Protein AF-A0AAP9GF81-F1 (afdb_monomer_lite)

Structure (mmCIF, N/CA/C/O backbone):
data_AF-A0AAP9GF81-F1
#
_entry.id   AF-A0AAP9GF81-F1
#
loop_
_atom_site.group_PDB
_atom_site.id
_atom_site.type_symbol
_atom_site.label_atom_id
_atom_site.label_alt_id
_atom_site.label_comp_id
_atom_site.label_asym_id
_atom_site.label_entity_id
_atom_site.label_seq_id
_atom_site.pdbx_PDB_ins_code
_atom_site.Cartn_x
_atom_site.Cartn_y
_atom_site.Cartn_z
_atom_site.occupancy
_atom_site.B_iso_or_equiv
_atom_site.auth_seq_id
_atom_site.auth_comp_id
_atom_site.auth_asym_id
_atom_site.auth_atom_id
_atom_site.pdbx_PDB_model_num
ATOM 1 N N . MET A 1 1 ? 23.566 -27.888 -56.491 1.00 47.72 1 MET A N 1
ATOM 2 C CA . MET A 1 1 ? 22.897 -26.807 -55.730 1.00 47.72 1 MET A CA 1
ATOM 3 C C . MET A 1 1 ? 23.910 -25.688 -55.516 1.00 47.72 1 MET A C 1
ATOM 5 O O . MET A 1 1 ? 24.972 -25.963 -54.976 1.00 47.72 1 MET A O 1
ATOM 9 N N . LYS A 1 2 ? 23.662 -24.470 -56.020 1.00 53.84 2 LYS A N 1
ATOM 10 C CA . LYS A 1 2 ? 24.523 -23.305 -55.741 1.00 53.84 2 LYS A CA 1
ATOM 11 C C . LYS A 1 2 ? 24.169 -22.786 -54.347 1.00 53.84 2 LYS A C 1
ATOM 13 O O . LYS A 1 2 ? 23.148 -22.123 -54.197 1.00 53.84 2 LYS A O 1
ATOM 18 N N . ASN A 1 3 ? 25.005 -23.078 -53.356 1.00 62.38 3 ASN A N 1
ATOM 19 C CA . ASN A 1 3 ? 24.950 -22.383 -52.075 1.00 62.38 3 ASN A CA 1
ATOM 20 C C . ASN A 1 3 ? 25.428 -20.946 -52.312 1.00 62.38 3 ASN A C 1
ATOM 22 O O . ASN A 1 3 ? 26.622 -20.704 -52.481 1.00 62.38 3 ASN A O 1
ATOM 26 N N . LYS A 1 4 ? 24.489 -19.996 -52.393 1.00 70.12 4 LYS A N 1
ATOM 27 C CA . LYS A 1 4 ? 24.806 -18.572 -52.262 1.00 70.12 4 LYS A CA 1
ATOM 28 C C . LYS A 1 4 ? 25.179 -18.348 -50.796 1.00 70.12 4 LYS A C 1
ATOM 30 O O . LYS A 1 4 ? 24.298 -18.278 -49.947 1.00 70.12 4 LYS A O 1
ATOM 35 N N . GLY A 1 5 ? 26.475 -18.352 -50.499 1.00 70.81 5 GLY A N 1
ATOM 36 C CA . GLY A 1 5 ? 26.969 -17.936 -49.189 1.00 70.81 5 GLY A CA 1
ATOM 37 C C . GLY A 1 5 ? 26.675 -16.452 -48.969 1.00 70.81 5 GLY A C 1
ATOM 38 O O . GLY A 1 5 ? 26.758 -15.670 -49.916 1.00 70.81 5 GLY A O 1
ATOM 39 N N . PHE A 1 6 ? 26.321 -16.091 -47.735 1.00 77.81 6 PHE A N 1
ATOM 40 C CA . PHE A 1 6 ? 26.215 -14.697 -47.301 1.00 77.81 6 PHE A CA 1
ATOM 41 C C . PHE A 1 6 ? 27.558 -13.984 -47.488 1.00 77.81 6 PHE A C 1
ATOM 43 O O . PHE A 1 6 ? 28.619 -14.564 -47.238 1.00 77.81 6 PHE A O 1
ATOM 50 N N . THR A 1 7 ? 27.523 -12.727 -47.923 1.00 88.94 7 THR A N 1
ATOM 51 C CA . THR A 1 7 ? 28.734 -11.911 -48.046 1.00 88.94 7 THR A CA 1
ATOM 52 C C . THR A 1 7 ? 29.124 -11.315 -46.693 1.00 88.94 7 THR A C 1
ATOM 54 O O . THR A 1 7 ? 28.274 -11.007 -45.857 1.00 88.94 7 THR A O 1
ATOM 57 N N . LEU A 1 8 ? 30.427 -11.105 -46.469 1.00 88.75 8 LEU A N 1
ATOM 58 C CA . LEU A 1 8 ? 30.909 -10.440 -45.250 1.00 88.75 8 LEU A CA 1
ATOM 59 C C . LEU A 1 8 ? 30.315 -9.033 -45.097 1.00 88.75 8 LEU A C 1
ATOM 61 O O . LEU A 1 8 ? 30.006 -8.614 -43.985 1.00 88.75 8 LEU A O 1
ATOM 65 N N . ILE A 1 9 ? 30.111 -8.324 -46.211 1.00 90.94 9 ILE A N 1
ATOM 66 C CA . ILE A 1 9 ? 29.529 -6.982 -46.188 1.00 90.94 9 ILE A CA 1
ATOM 67 C C . ILE A 1 9 ? 28.062 -6.990 -45.750 1.00 90.94 9 ILE A C 1
ATOM 69 O O . ILE A 1 9 ? 27.668 -6.118 -44.984 1.00 90.94 9 ILE A O 1
ATOM 73 N N . GLU A 1 10 ? 27.270 -7.991 -46.147 1.00 90.00 10 GLU A N 1
ATOM 74 C CA . GLU A 1 10 ? 25.887 -8.133 -45.671 1.00 90.00 10 GLU A CA 1
ATOM 75 C C . GLU A 1 10 ? 25.837 -8.335 -44.156 1.00 90.00 10 GLU A C 1
ATOM 77 O O . GLU A 1 10 ? 25.026 -7.702 -43.486 1.00 90.00 10 GLU A O 1
ATOM 82 N N . MET A 1 11 ? 26.744 -9.139 -43.594 1.00 91.00 11 MET A N 1
ATOM 83 C CA . MET A 1 11 ? 26.809 -9.325 -42.142 1.00 91.00 11 MET A CA 1
ATOM 84 C C . MET A 1 11 ? 27.195 -8.021 -41.423 1.00 91.00 11 MET A C 1
ATOM 86 O O . MET A 1 11 ? 26.591 -7.676 -40.408 1.00 91.00 11 MET A O 1
ATOM 90 N N . ILE A 1 12 ? 28.159 -7.267 -41.968 1.00 93.69 12 ILE A N 1
ATOM 91 C CA . ILE A 1 12 ? 28.611 -5.988 -41.396 1.00 93.69 12 ILE A CA 1
ATOM 92 C C . ILE A 1 12 ? 27.491 -4.943 -41.421 1.00 93.69 12 ILE A C 1
ATOM 94 O O . ILE A 1 12 ? 27.255 -4.260 -40.427 1.00 93.69 12 ILE A O 1
ATOM 98 N N . VAL A 1 13 ? 26.769 -4.816 -42.534 1.00 94.50 13 VAL A N 1
ATOM 99 C CA . VAL A 1 13 ? 25.674 -3.842 -42.639 1.00 94.50 13 VAL A CA 1
ATOM 100 C C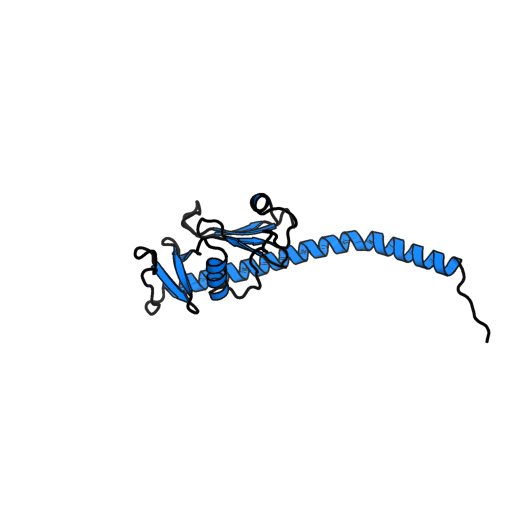 . VAL A 1 13 ? 24.564 -4.161 -41.634 1.00 94.50 13 VAL A C 1
ATOM 102 O O . VAL A 1 13 ? 24.060 -3.249 -40.982 1.00 94.50 13 VAL A O 1
ATOM 105 N N . VAL A 1 14 ? 24.231 -5.441 -41.435 1.00 94.62 14 VAL A N 1
ATOM 106 C CA . VAL A 1 14 ? 23.208 -5.853 -40.460 1.00 94.62 14 VAL A CA 1
ATOM 107 C C . VAL A 1 14 ? 23.603 -5.474 -39.031 1.00 94.62 14 VAL A C 1
ATOM 109 O O . VAL A 1 14 ? 22.796 -4.865 -38.330 1.00 94.62 14 VAL A O 1
ATOM 112 N N . ILE A 1 15 ? 24.834 -5.764 -38.597 1.00 95.00 15 ILE A N 1
ATOM 113 C CA . ILE A 1 15 ? 25.269 -5.411 -37.233 1.00 95.00 15 ILE A CA 1
ATOM 114 C C . ILE A 1 15 ? 25.331 -3.894 -37.018 1.00 95.00 15 ILE A C 1
ATOM 116 O O . ILE A 1 15 ? 24.987 -3.429 -35.934 1.00 95.00 15 ILE A O 1
ATOM 120 N N . VAL A 1 16 ? 25.699 -3.110 -38.040 1.00 95.94 16 VAL A N 1
ATOM 121 C CA . VAL A 1 16 ? 25.710 -1.641 -37.943 1.00 95.94 16 VAL A CA 1
ATOM 122 C C . VAL A 1 16 ? 24.289 -1.099 -37.798 1.00 95.94 16 VAL A C 1
ATOM 124 O O . VAL A 1 16 ? 24.042 -0.271 -36.922 1.00 95.94 16 VAL A O 1
ATOM 127 N N . ILE A 1 17 ? 23.340 -1.588 -38.602 1.00 96.12 17 ILE A N 1
ATOM 128 C CA . ILE A 1 17 ? 21.932 -1.179 -38.499 1.00 96.12 17 ILE A CA 1
ATOM 129 C C . ILE A 1 17 ? 21.369 -1.546 -37.118 1.00 96.12 17 ILE A C 1
ATOM 131 O O . ILE A 1 17 ? 20.761 -0.696 -36.467 1.00 96.12 17 ILE A O 1
ATOM 135 N N . LEU A 1 18 ? 21.614 -2.771 -36.637 1.00 95.44 18 LEU A N 1
ATOM 136 C CA . LEU A 1 18 ? 21.187 -3.196 -35.299 1.00 95.44 18 LEU A CA 1
ATOM 137 C C . LEU A 1 18 ? 21.834 -2.351 -34.192 1.00 95.44 18 LEU A C 1
ATOM 139 O O . LEU A 1 18 ? 21.156 -2.004 -33.228 1.00 95.44 18 LEU A O 1
ATOM 143 N N . GLY A 1 19 ? 23.100 -1.954 -34.349 1.00 95.69 19 GLY A N 1
ATOM 144 C CA . GLY A 1 19 ? 23.790 -1.066 -33.412 1.00 95.69 19 GLY A CA 1
ATOM 145 C C . GLY A 1 19 ? 23.130 0.312 -33.296 1.00 95.69 19 GLY A C 1
ATOM 146 O O . GLY A 1 19 ? 22.875 0.780 -32.187 1.00 95.69 19 GLY A O 1
ATOM 147 N N . VAL A 1 20 ? 22.784 0.946 -34.422 1.00 95.62 20 VAL A N 1
ATOM 148 C CA . VAL A 1 20 ? 22.110 2.262 -34.429 1.00 95.62 20 VAL A CA 1
ATOM 149 C C . VAL A 1 20 ? 20.699 2.173 -33.836 1.00 95.62 20 VAL A C 1
ATOM 151 O O . VAL A 1 20 ? 20.297 3.035 -33.047 1.00 95.62 20 VAL A O 1
ATOM 154 N N . LEU A 1 21 ? 19.948 1.119 -34.172 1.00 95.38 21 LEU A N 1
ATOM 155 C CA . LEU A 1 21 ? 18.617 0.886 -33.605 1.00 95.38 21 LEU A CA 1
ATOM 156 C C . LEU A 1 21 ? 18.676 0.655 -32.089 1.00 95.38 21 LEU A C 1
ATOM 158 O O . LEU A 1 21 ? 17.851 1.202 -31.362 1.00 95.38 21 LEU A O 1
ATOM 162 N N . ALA A 1 22 ? 19.669 -0.088 -31.595 1.00 91.69 22 ALA A N 1
ATOM 163 C CA . ALA A 1 22 ? 19.830 -0.340 -30.166 1.00 91.69 22 ALA A CA 1
ATOM 164 C C . ALA A 1 22 ? 20.111 0.949 -29.374 1.00 91.69 22 ALA A C 1
ATOM 166 O O . ALA A 1 22 ? 19.454 1.203 -28.365 1.00 91.69 22 ALA A O 1
ATOM 167 N N . VAL A 1 23 ? 21.031 1.798 -29.853 1.00 94.12 23 VAL A N 1
ATOM 168 C CA . VAL A 1 23 ? 21.406 3.053 -29.170 1.00 94.12 23 VAL A CA 1
ATOM 169 C C . VAL A 1 23 ? 20.243 4.046 -29.111 1.00 94.12 23 VAL A C 1
ATOM 171 O O . VAL A 1 23 ? 20.077 4.745 -28.116 1.00 94.12 23 VAL A O 1
ATOM 174 N N . THR A 1 24 ? 19.411 4.100 -30.152 1.00 91.94 24 THR A N 1
ATOM 175 C CA . THR A 1 24 ? 18.253 5.010 -30.193 1.00 91.94 24 THR A CA 1
ATOM 176 C C . THR A 1 24 ? 17.045 4.483 -29.415 1.00 91.94 24 THR A C 1
ATOM 178 O O . THR A 1 24 ? 16.291 5.275 -28.850 1.00 91.94 24 THR A O 1
ATOM 181 N N . ALA A 1 25 ? 16.855 3.162 -29.342 1.00 89.56 25 ALA A N 1
ATOM 182 C CA . ALA A 1 25 ? 15.744 2.548 -28.617 1.00 89.56 25 ALA A CA 1
ATOM 183 C C . ALA A 1 25 ? 15.974 2.460 -27.098 1.00 89.56 25 ALA A C 1
ATOM 185 O O . ALA A 1 25 ? 15.010 2.580 -26.339 1.00 89.56 25 ALA A O 1
ATOM 186 N N . ALA A 1 26 ? 17.220 2.277 -26.644 1.00 86.88 26 ALA A N 1
ATOM 187 C CA . ALA A 1 26 ? 17.521 2.023 -25.233 1.00 86.88 26 ALA A CA 1
ATOM 188 C C . ALA A 1 26 ? 17.036 3.133 -24.270 1.00 86.88 26 ALA A C 1
ATOM 190 O O . ALA A 1 26 ? 16.314 2.796 -23.330 1.00 86.88 26 ALA A O 1
ATOM 191 N N . PRO A 1 27 ? 17.297 4.440 -24.503 1.00 84.75 27 PRO A N 1
ATOM 192 C CA . PRO A 1 27 ? 16.831 5.494 -23.594 1.00 84.75 27 PRO A CA 1
ATOM 193 C C . PRO A 1 27 ? 15.302 5.572 -23.506 1.00 84.75 27 PRO A C 1
ATOM 195 O O . PRO A 1 27 ? 14.737 5.771 -22.434 1.00 84.75 27 PRO A O 1
ATOM 198 N N . LYS A 1 28 ? 14.615 5.360 -24.637 1.00 84.69 28 LYS A N 1
ATOM 199 C CA . LYS A 1 28 ? 13.149 5.365 -24.695 1.00 84.69 28 LYS A CA 1
ATOM 200 C C . LYS A 1 28 ? 12.553 4.193 -23.918 1.00 84.69 28 LYS A C 1
ATOM 202 O O . LYS A 1 28 ? 11.541 4.360 -23.246 1.00 84.69 28 LYS A O 1
ATOM 207 N N . PHE A 1 29 ? 13.169 3.017 -24.011 1.00 85.94 29 PHE A N 1
ATOM 208 C CA . PHE A 1 29 ? 12.716 1.837 -23.282 1.00 85.94 29 PHE A CA 1
ATOM 209 C C . PHE A 1 29 ? 12.859 2.007 -21.763 1.00 85.94 29 PHE A C 1
ATOM 211 O O . PHE A 1 29 ? 11.958 1.608 -21.034 1.00 85.94 29 PHE A O 1
ATOM 218 N N . MET A 1 30 ? 13.931 2.656 -21.291 1.00 83.56 30 MET A N 1
ATOM 219 C CA . MET A 1 30 ? 14.116 2.959 -19.864 1.00 83.56 30 MET A CA 1
ATOM 220 C C . MET A 1 30 ? 13.039 3.912 -19.326 1.00 83.56 30 MET A C 1
ATOM 222 O O . MET A 1 30 ? 12.448 3.625 -18.289 1.00 83.56 30 MET A O 1
ATOM 226 N N . GLY A 1 31 ? 12.721 4.990 -20.054 1.00 86.44 31 GLY A N 1
ATOM 227 C CA . GLY A 1 31 ? 11.651 5.917 -19.655 1.00 86.44 31 GLY A CA 1
ATOM 228 C C . GLY A 1 31 ? 10.281 5.238 -19.547 1.00 86.44 31 GLY A C 1
ATOM 229 O O . GLY A 1 31 ? 9.578 5.421 -18.562 1.00 86.44 31 GLY A O 1
ATOM 230 N N . LEU A 1 32 ? 9.946 4.355 -20.498 1.00 89.31 32 LEU A N 1
ATOM 231 C CA . LEU A 1 32 ? 8.688 3.597 -20.466 1.00 89.31 32 LEU A CA 1
ATOM 232 C C . LEU A 1 32 ? 8.560 2.682 -19.238 1.00 89.31 32 LEU A C 1
ATOM 234 O O . LEU A 1 32 ? 7.446 2.448 -18.776 1.00 89.31 32 LEU A O 1
ATOM 238 N N . GLN A 1 33 ? 9.668 2.142 -18.720 1.00 88.62 33 GLN A N 1
ATOM 239 C CA . GLN A 1 33 ? 9.635 1.324 -17.505 1.00 88.62 33 GLN A CA 1
ATOM 240 C C . GLN A 1 33 ? 9.339 2.164 -16.259 1.00 88.62 33 GLN A C 1
ATOM 242 O O . GLN A 1 33 ? 8.505 1.747 -15.456 1.00 88.62 33 GLN A O 1
ATOM 247 N N . SER A 1 34 ? 9.981 3.329 -16.116 1.00 90.94 34 SER A N 1
ATOM 248 C CA . SER A 1 34 ? 9.709 4.268 -15.015 1.00 90.94 34 SER A CA 1
ATOM 249 C C . SER A 1 34 ? 8.253 4.748 -15.063 1.00 90.94 34 SER A C 1
ATOM 251 O O . SER A 1 34 ? 7.511 4.561 -14.097 1.00 90.94 34 SER A O 1
ATOM 253 N N . ASP A 1 35 ? 7.775 5.193 -16.230 1.00 93.00 35 ASP A N 1
ATOM 254 C CA . ASP A 1 35 ? 6.381 5.617 -16.420 1.00 93.00 35 ASP A CA 1
ATOM 255 C C . ASP A 1 35 ? 5.380 4.499 -16.070 1.00 93.00 35 ASP A C 1
ATOM 257 O O . ASP A 1 35 ? 4.354 4.744 -15.432 1.00 93.00 35 ASP A O 1
ATOM 261 N N . ALA A 1 36 ? 5.675 3.249 -16.447 1.00 93.25 36 ALA A N 1
ATOM 262 C CA . ALA A 1 36 ? 4.829 2.101 -16.124 1.00 93.25 36 ALA A CA 1
ATOM 263 C C . ALA A 1 36 ? 4.788 1.800 -14.616 1.00 93.25 36 ALA A C 1
ATOM 265 O O . ALA A 1 36 ? 3.726 1.453 -14.085 1.00 93.25 36 ALA A O 1
ATOM 266 N N . ARG A 1 37 ? 5.917 1.947 -13.910 1.00 93.00 37 ARG A N 1
ATOM 267 C CA . ARG A 1 37 ? 5.979 1.813 -12.444 1.00 93.00 37 ARG A CA 1
ATOM 268 C C . ARG A 1 37 ? 5.152 2.900 -11.771 1.00 93.00 37 ARG A C 1
ATOM 270 O O . ARG A 1 37 ? 4.290 2.580 -10.954 1.00 93.00 37 ARG A O 1
ATOM 277 N N . ILE A 1 38 ? 5.335 4.156 -12.178 1.00 95.50 38 ILE A N 1
ATOM 278 C CA . ILE A 1 38 ? 4.576 5.299 -11.658 1.00 95.50 38 ILE A CA 1
ATOM 279 C C . ILE A 1 38 ? 3.074 5.098 -11.885 1.00 95.50 38 ILE A C 1
ATOM 281 O O . ILE A 1 38 ? 2.289 5.254 -10.952 1.00 95.50 38 ILE A O 1
ATOM 285 N N . ALA A 1 39 ? 2.661 4.685 -13.086 1.00 96.50 39 ALA A N 1
ATOM 286 C CA . ALA A 1 39 ? 1.257 4.414 -13.392 1.00 96.50 39 ALA A CA 1
ATOM 287 C C . ALA A 1 39 ? 0.673 3.293 -12.513 1.00 96.50 39 ALA A C 1
ATOM 289 O O . ALA A 1 39 ? -0.463 3.394 -12.047 1.00 96.50 39 ALA A O 1
ATOM 290 N N . THR A 1 40 ? 1.459 2.248 -12.239 1.00 96.06 40 THR A N 1
ATOM 291 C CA . THR A 1 40 ? 1.059 1.148 -11.348 1.00 96.06 40 THR A CA 1
ATOM 292 C C . THR A 1 40 ? 0.873 1.637 -9.910 1.00 96.06 40 THR A C 1
ATOM 294 O O . THR A 1 40 ? -0.133 1.311 -9.276 1.00 96.06 40 THR A O 1
ATOM 297 N N . LEU A 1 41 ? 1.789 2.469 -9.404 1.00 96.94 41 LEU A N 1
ATOM 298 C CA . LEU A 1 41 ? 1.675 3.071 -8.074 1.00 96.94 41 LEU A CA 1
ATOM 299 C C . LEU A 1 41 ? 0.481 4.035 -7.984 1.00 96.94 41 LEU A C 1
ATOM 301 O O . LEU A 1 41 ? -0.266 3.998 -7.012 1.00 96.94 41 LEU A O 1
ATOM 305 N N . GLN A 1 42 ? 0.229 4.849 -9.009 1.00 97.75 42 GLN A N 1
ATOM 306 C CA . GLN A 1 42 ? -0.942 5.734 -9.053 1.00 97.75 42 GLN A CA 1
ATOM 307 C C . GLN A 1 42 ? -2.259 4.950 -9.028 1.00 97.75 42 GLN A C 1
ATOM 309 O O . GLN A 1 42 ? -3.162 5.287 -8.261 1.00 97.75 42 GLN A O 1
ATOM 314 N N . ALA A 1 43 ? -2.362 3.883 -9.825 1.00 97.50 43 ALA A N 1
ATOM 315 C CA . ALA A 1 43 ? -3.534 3.011 -9.831 1.00 97.50 43 ALA A CA 1
ATOM 316 C C . ALA A 1 43 ? -3.735 2.329 -8.468 1.00 97.50 43 ALA A C 1
ATOM 318 O O . ALA A 1 43 ? -4.851 2.290 -7.947 1.00 97.50 43 ALA A O 1
ATOM 319 N N . THR A 1 44 ? -2.643 1.856 -7.865 1.00 98.06 44 THR A N 1
ATOM 320 C CA . THR A 1 44 ? -2.646 1.231 -6.537 1.00 98.06 44 TH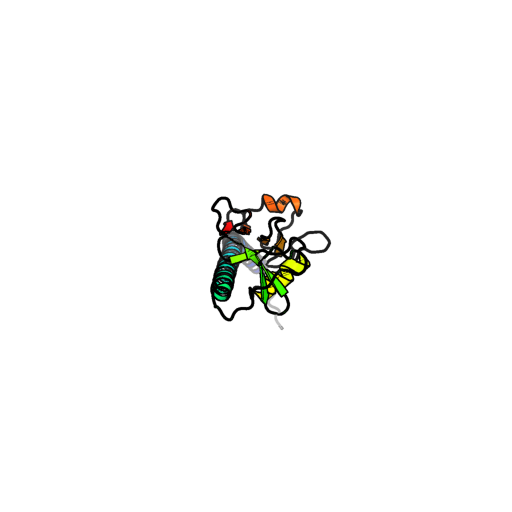R A CA 1
ATOM 321 C C . THR A 1 44 ? -3.097 2.214 -5.462 1.00 98.06 44 THR A C 1
ATOM 323 O O . THR A 1 44 ? -3.995 1.900 -4.684 1.00 98.06 44 THR A O 1
ATOM 326 N N . LYS A 1 45 ? -2.556 3.436 -5.459 1.00 98.12 45 LYS A N 1
ATOM 327 C CA . LYS A 1 45 ? -2.978 4.502 -4.548 1.00 98.12 45 LYS A CA 1
ATOM 328 C C . LYS A 1 45 ? -4.476 4.786 -4.674 1.00 98.12 45 LYS A C 1
ATOM 330 O O . LYS A 1 45 ? -5.161 4.849 -3.659 1.00 98.12 45 LYS A O 1
ATOM 335 N N . GLY A 1 46 ? -4.997 4.904 -5.896 1.00 98.12 46 GLY A N 1
ATOM 336 C CA . GLY A 1 46 ? -6.429 5.127 -6.115 1.00 98.12 46 GLY A CA 1
ATOM 337 C C . GLY A 1 46 ? -7.300 3.991 -5.564 1.00 98.12 46 GLY A C 1
ATOM 338 O O . GLY A 1 46 ? -8.337 4.248 -4.950 1.00 98.12 46 GLY A O 1
ATOM 339 N N . ALA A 1 47 ? -6.864 2.736 -5.721 1.00 98.25 47 ALA A N 1
ATOM 340 C CA . ALA A 1 47 ? -7.552 1.579 -5.148 1.00 98.25 47 ALA A CA 1
ATOM 341 C C . ALA A 1 47 ? -7.559 1.612 -3.610 1.00 98.25 47 ALA A C 1
ATOM 343 O O . ALA A 1 47 ? -8.590 1.332 -2.995 1.00 98.25 47 ALA A O 1
ATOM 344 N N . ILE A 1 48 ? -6.439 2.000 -2.996 1.00 98.44 48 ILE A N 1
ATOM 345 C CA . ILE A 1 48 ? -6.299 2.157 -1.542 1.00 98.44 48 ILE A CA 1
ATOM 346 C C . ILE A 1 48 ? -7.241 3.245 -1.027 1.00 98.44 48 ILE A C 1
ATOM 348 O O . ILE A 1 48 ? -8.075 2.976 -0.164 1.00 98.44 48 ILE A O 1
ATOM 352 N N . GLU A 1 49 ? -7.164 4.452 -1.593 1.00 98.12 49 GLU A N 1
ATOM 353 C CA . GLU A 1 49 ? -7.983 5.591 -1.168 1.00 98.12 49 GLU A CA 1
ATOM 354 C C . GLU A 1 49 ? -9.480 5.285 -1.293 1.00 98.12 49 GLU A C 1
ATOM 356 O O . GLU A 1 49 ? -10.244 5.549 -0.363 1.00 98.12 49 GLU A O 1
ATOM 361 N N . SER A 1 50 ? -9.895 4.657 -2.399 1.00 98.31 50 SER A N 1
ATOM 362 C CA . SER A 1 50 ? -11.282 4.229 -2.602 1.00 98.31 50 SER A CA 1
ATOM 363 C C . SER A 1 50 ? -11.727 3.206 -1.556 1.00 98.31 50 SER A C 1
ATOM 365 O O . SER A 1 50 ? -12.809 3.332 -0.983 1.00 98.31 50 SER A O 1
ATOM 367 N N . SER A 1 51 ? -10.906 2.189 -1.293 1.00 98.31 51 SER A N 1
ATOM 368 C CA . SER A 1 51 ? -11.243 1.119 -0.348 1.00 98.31 51 SER A CA 1
ATOM 369 C C . SER A 1 51 ? -11.326 1.641 1.086 1.00 98.31 51 SER A C 1
ATOM 371 O O . SER A 1 51 ? -12.218 1.254 1.840 1.00 98.31 51 SER A O 1
ATOM 373 N N . PHE A 1 52 ? -10.446 2.568 1.467 1.00 98.31 52 PHE A N 1
ATOM 374 C CA . PHE A 1 52 ? -10.430 3.141 2.814 1.00 98.31 52 PHE A CA 1
ATOM 375 C C . PHE A 1 52 ? -11.563 4.144 3.025 1.00 98.31 52 PHE A C 1
ATOM 377 O O . PHE A 1 52 ? -12.182 4.144 4.089 1.00 98.31 52 PHE A O 1
ATOM 384 N N . ALA A 1 53 ? -11.920 4.916 1.996 1.00 98.12 53 ALA A N 1
ATOM 385 C CA . ALA A 1 53 ? -13.129 5.733 2.018 1.00 98.12 53 ALA A CA 1
ATOM 386 C C . ALA A 1 53 ? -14.389 4.863 2.180 1.00 98.12 53 ALA A C 1
ATOM 388 O O . ALA A 1 53 ? -15.264 5.187 2.981 1.00 98.12 53 ALA A O 1
ATOM 389 N N . MET A 1 54 ? -14.470 3.723 1.482 1.00 97.75 54 MET A N 1
ATOM 390 C CA . MET A 1 54 ? -15.570 2.763 1.649 1.00 97.75 54 MET A CA 1
ATOM 391 C C . MET A 1 54 ? -15.590 2.127 3.043 1.00 97.75 54 MET A C 1
ATOM 393 O O . MET A 1 54 ? -16.666 1.951 3.612 1.00 97.75 54 MET A O 1
ATOM 397 N N . PHE A 1 55 ? -14.426 1.800 3.607 1.00 97.88 55 PHE A N 1
ATOM 398 C CA . PHE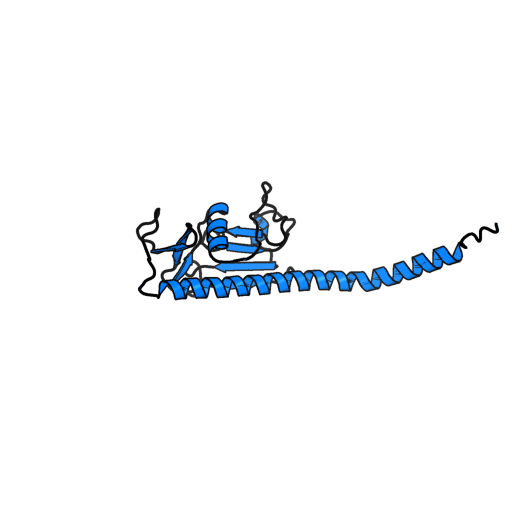 A 1 55 ? -14.303 1.290 4.972 1.00 97.88 55 PHE A CA 1
ATOM 399 C C . PHE A 1 55 ? -14.824 2.297 6.004 1.00 97.88 55 PHE A C 1
ATOM 401 O O . PHE A 1 55 ? -15.664 1.950 6.839 1.00 97.88 55 PHE A O 1
ATOM 408 N N . SER A 1 56 ? -14.379 3.553 5.902 1.00 98.00 56 SER A N 1
ATOM 409 C CA . SER A 1 56 ? -14.833 4.643 6.766 1.00 98.00 56 SER A CA 1
ATOM 410 C C . SER A 1 56 ? -16.342 4.858 6.624 1.00 98.00 56 SER A C 1
ATOM 412 O O . SER A 1 56 ? -17.065 4.783 7.617 1.00 98.00 56 SER A O 1
ATOM 414 N N . ALA A 1 57 ? -16.856 4.961 5.395 1.00 97.69 57 ALA A N 1
ATOM 415 C CA . ALA A 1 57 ? -18.289 5.102 5.142 1.00 97.69 57 ALA A CA 1
ATOM 416 C C . ALA A 1 57 ? -19.105 3.929 5.711 1.00 97.69 57 ALA A C 1
ATOM 418 O O . ALA A 1 57 ? -20.160 4.133 6.308 1.00 97.69 57 ALA A O 1
ATOM 419 N N . LYS A 1 58 ? -18.607 2.691 5.586 1.00 96.94 58 LYS A N 1
ATOM 420 C CA . LYS A 1 58 ? -19.253 1.505 6.162 1.00 96.94 58 LYS A CA 1
ATOM 421 C C . LYS A 1 58 ? -19.354 1.604 7.682 1.00 96.94 58 LYS A C 1
ATOM 423 O O . LYS A 1 58 ? -20.357 1.167 8.238 1.00 96.94 58 LYS A O 1
ATOM 428 N N . SER A 1 59 ? -18.366 2.192 8.352 1.00 96.94 59 SER A N 1
ATOM 429 C CA . SER A 1 59 ? -18.363 2.352 9.811 1.00 96.94 59 SER A CA 1
ATOM 430 C C . SER A 1 59 ? -19.443 3.304 10.334 1.00 96.94 59 SER A C 1
ATOM 432 O O . SER A 1 59 ? -19.864 3.198 11.482 1.00 96.94 59 SER A O 1
ATOM 434 N N . GLU A 1 60 ? -19.924 4.216 9.493 1.00 95.81 60 GLU A N 1
ATOM 435 C CA . GLU A 1 60 ? -20.952 5.190 9.867 1.00 95.81 60 GLU A CA 1
ATOM 436 C C . GLU A 1 60 ? -22.372 4.637 9.701 1.00 95.81 60 GLU A C 1
ATOM 438 O O . GLU A 1 60 ? -23.340 5.224 10.187 1.00 95.81 60 GLU A O 1
ATOM 443 N N . ILE A 1 61 ? -22.516 3.485 9.040 1.00 96.44 61 ILE A N 1
ATOM 444 C CA . ILE A 1 61 ? -23.807 2.826 8.861 1.00 96.44 61 ILE A CA 1
ATOM 445 C C . ILE A 1 61 ? -24.247 2.227 10.210 1.00 96.44 61 ILE A C 1
ATOM 447 O O . ILE A 1 61 ? -23.531 1.390 10.758 1.00 96.44 61 ILE A O 1
ATOM 451 N N . PRO A 1 62 ? -25.451 2.550 10.728 1.00 94.31 62 PRO A N 1
ATOM 452 C CA . PRO A 1 62 ? -25.906 2.077 12.042 1.00 94.31 62 PRO A CA 1
ATOM 453 C C . PRO A 1 62 ? -25.980 0.553 12.211 1.00 94.31 62 PRO A C 1
ATOM 455 O O . PRO A 1 62 ? -25.951 0.060 13.333 1.00 94.31 62 PRO A O 1
ATOM 458 N N . SER A 1 63 ? -26.120 -0.197 11.114 1.00 93.62 63 SER A N 1
ATOM 459 C CA . SER A 1 63 ? -26.148 -1.665 11.125 1.00 93.62 63 SER A CA 1
ATOM 460 C C . SER A 1 63 ? -24.761 -2.306 11.127 1.00 93.62 63 SER A C 1
ATOM 462 O O . SER A 1 63 ? -24.666 -3.527 11.225 1.00 93.62 63 SER A O 1
ATOM 464 N N . THR A 1 64 ? -23.698 -1.524 10.942 1.00 95.69 64 THR A N 1
ATOM 465 C CA . THR A 1 64 ? -22.334 -2.044 10.972 1.00 95.69 64 THR A CA 1
ATOM 466 C C . THR A 1 64 ? -21.940 -2.341 12.407 1.00 95.69 64 THR A C 1
ATOM 468 O O . THR A 1 64 ? -21.976 -1.475 13.278 1.00 95.69 64 THR A O 1
ATOM 471 N N . GLU A 1 65 ? -21.533 -3.582 12.649 1.00 94.31 65 GLU A N 1
ATOM 472 C CA . GLU A 1 65 ? -21.038 -4.005 13.949 1.00 94.31 65 GLU A CA 1
ATOM 473 C C . GLU A 1 65 ? -19.614 -3.478 14.161 1.00 94.31 65 GLU A C 1
ATOM 475 O O . GLU A 1 65 ? -18.645 -3.969 13.577 1.00 94.31 65 GLU A O 1
ATOM 480 N N . ILE A 1 66 ? -19.503 -2.440 14.990 1.00 95.69 66 ILE A N 1
ATOM 481 C CA . ILE A 1 66 ? -18.231 -1.950 15.516 1.00 95.69 66 ILE A CA 1
ATOM 482 C C . ILE A 1 66 ? -18.093 -2.475 16.936 1.00 95.69 66 ILE A C 1
ATOM 484 O O . ILE A 1 66 ? -18.904 -2.161 17.808 1.00 95.69 66 ILE A O 1
ATOM 488 N N . GLN A 1 67 ? -17.035 -3.240 17.170 1.00 94.44 67 GLN A N 1
ATOM 489 C CA . GLN A 1 67 ? -16.776 -3.895 18.444 1.00 94.44 67 GLN A CA 1
ATOM 490 C C . GLN A 1 67 ? -15.419 -3.484 19.030 1.00 94.44 67 GLN A C 1
ATOM 492 O O . GLN A 1 67 ? -14.545 -3.005 18.304 1.00 94.44 67 GLN A O 1
ATOM 497 N N . PRO A 1 68 ? -15.209 -3.671 20.342 1.00 95.50 68 PRO A N 1
ATOM 498 C CA . PRO A 1 68 ? -13.881 -3.618 20.939 1.00 95.50 68 PRO A CA 1
ATOM 499 C C . PRO A 1 68 ? -12.905 -4.570 20.240 1.00 95.50 68 PRO A C 1
ATOM 501 O O . PRO A 1 68 ? -13.217 -5.749 20.075 1.00 95.50 68 PRO A O 1
ATOM 504 N N . CYS A 1 69 ? -11.712 -4.094 19.886 1.00 93.56 69 CYS A N 1
ATOM 505 C CA . CYS A 1 69 ? -10.658 -4.957 19.344 1.00 93.56 69 CYS A CA 1
ATOM 506 C C . CYS A 1 69 ? -10.250 -6.039 20.361 1.00 93.56 69 CYS A C 1
ATOM 508 O O . CYS A 1 69 ? -10.202 -5.772 21.568 1.00 93.56 69 CYS A O 1
ATOM 510 N N . ASP A 1 70 ? -9.901 -7.245 19.904 1.00 91.38 70 ASP A N 1
ATOM 511 C CA . ASP A 1 70 ? -9.628 -8.379 20.800 1.00 91.38 70 ASP A CA 1
ATOM 512 C C . ASP A 1 70 ? -8.508 -8.127 21.810 1.00 91.38 70 ASP A C 1
ATOM 514 O O . ASP A 1 70 ? -8.699 -8.366 23.004 1.00 91.38 70 ASP A O 1
ATOM 518 N N . TYR A 1 71 ? -7.387 -7.575 21.351 1.00 82.56 71 TYR A N 1
ATOM 519 C CA . TYR A 1 71 ? -6.201 -7.321 22.177 1.00 82.56 71 TYR A CA 1
ATOM 520 C C . TYR A 1 71 ? -6.138 -5.894 22.749 1.00 82.56 71 TYR A C 1
ATOM 522 O O . TYR A 1 71 ? -5.323 -5.605 23.623 1.00 82.56 71 TYR A O 1
ATOM 530 N N . HIS A 1 72 ? -7.046 -5.007 22.329 1.00 81.69 72 HIS A N 1
ATOM 531 C CA . HIS A 1 72 ? -7.122 -3.620 22.788 1.00 81.69 72 HIS A CA 1
ATOM 532 C C . HIS A 1 72 ? -8.580 -3.188 22.955 1.00 81.69 72 HIS A C 1
ATOM 534 O O . HIS A 1 72 ? -9.149 -2.509 22.103 1.00 81.69 72 HIS A O 1
ATOM 540 N N . LYS A 1 73 ? -9.191 -3.569 24.080 1.00 88.25 73 LYS A N 1
ATOM 541 C CA . LYS A 1 73 ? -10.637 -3.408 24.325 1.00 88.25 73 LYS A CA 1
ATOM 542 C C . LYS A 1 73 ? -11.133 -1.954 24.323 1.00 88.25 73 LYS A C 1
ATOM 544 O O . LYS A 1 73 ? -12.326 -1.714 24.191 1.00 88.25 73 LYS A O 1
ATOM 549 N N . GLN A 1 74 ? -10.239 -0.980 24.453 1.00 88.75 74 GLN A N 1
ATOM 550 C CA . GLN A 1 74 ? -10.544 0.447 24.325 1.00 88.75 74 GLN A CA 1
ATOM 551 C C . GLN A 1 74 ? -10.603 0.947 22.871 1.00 88.75 74 GLN A C 1
ATOM 553 O O . GLN A 1 74 ? -11.042 2.068 22.626 1.00 88.75 74 GLN A O 1
ATOM 558 N N . MET A 1 75 ? -10.114 0.163 21.910 1.00 91.56 75 MET A N 1
ATOM 559 C CA . MET A 1 75 ? -10.068 0.523 20.495 1.00 91.56 75 MET A CA 1
ATOM 560 C C . MET A 1 75 ? -11.295 -0.020 19.763 1.00 91.56 75 MET A C 1
ATOM 562 O O . MET A 1 75 ? -11.805 -1.091 20.090 1.00 91.56 75 MET A O 1
ATOM 566 N N . ARG A 1 76 ? -11.750 0.721 18.751 1.00 95.56 76 ARG A N 1
ATOM 567 C CA . ARG A 1 76 ? -12.867 0.332 17.888 1.00 95.56 76 ARG A CA 1
ATOM 568 C C . ARG A 1 76 ? -12.340 -0.482 16.713 1.00 95.56 76 ARG A C 1
ATOM 570 O O .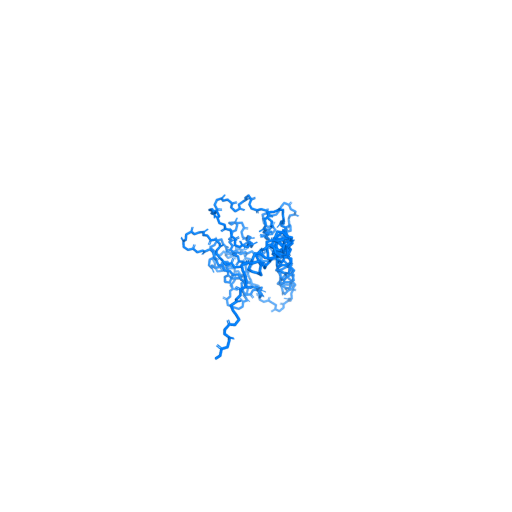 ARG A 1 76 ? -11.421 -0.029 16.034 1.00 95.56 76 ARG A O 1
ATOM 577 N N . CYS A 1 77 ? -12.938 -1.638 16.465 1.00 96.88 77 CYS A N 1
ATOM 578 C CA . CYS A 1 77 ? -12.613 -2.531 15.363 1.00 96.88 77 CYS A CA 1
ATOM 579 C C . CYS A 1 77 ? -13.867 -2.906 14.568 1.00 96.88 77 CYS A C 1
ATOM 581 O O . CYS A 1 77 ? -14.954 -3.057 15.126 1.00 96.88 77 CYS A O 1
ATOM 583 N N . MET A 1 78 ? -13.689 -3.105 13.265 1.00 96.50 78 MET A N 1
ATOM 584 C CA . MET A 1 78 ? -14.667 -3.723 12.373 1.00 96.50 78 MET A CA 1
ATOM 585 C C . MET A 1 78 ? -14.105 -5.053 11.876 1.00 96.50 78 MET A C 1
ATOM 587 O O . MET A 1 78 ? -12.901 -5.162 11.640 1.00 96.50 78 MET A O 1
ATOM 591 N N . VAL A 1 79 ? -14.964 -6.059 11.710 1.00 95.69 79 VAL A N 1
ATOM 592 C CA . VAL A 1 79 ? -14.571 -7.344 11.118 1.00 95.69 79 VAL A CA 1
ATOM 593 C C . VAL A 1 79 ? -14.903 -7.348 9.632 1.00 95.69 79 VAL A C 1
ATOM 595 O O . VAL A 1 79 ? -16.060 -7.166 9.249 1.00 95.69 79 VAL A O 1
ATOM 598 N N . ILE A 1 80 ? -13.895 -7.560 8.791 1.00 95.12 80 ILE A N 1
ATOM 599 C CA . ILE A 1 80 ? -14.040 -7.694 7.337 1.00 95.12 80 ILE A CA 1
ATOM 600 C C . ILE A 1 80 ? -13.247 -8.918 6.903 1.00 95.12 80 ILE A C 1
ATOM 602 O O . ILE A 1 80 ? -12.083 -9.053 7.262 1.00 95.12 80 ILE A O 1
ATOM 606 N N . ASP A 1 81 ? -13.902 -9.841 6.198 1.00 94.81 81 ASP A N 1
ATOM 607 C CA . ASP A 1 81 ? -13.320 -11.106 5.728 1.00 94.81 81 ASP A CA 1
ATOM 608 C C . ASP A 1 81 ? -12.564 -11.888 6.818 1.00 94.81 81 ASP A C 1
ATOM 610 O O . ASP A 1 81 ? -11.506 -12.476 6.606 1.00 94.81 81 ASP A O 1
ATOM 614 N N . GLY A 1 82 ? -13.117 -11.878 8.035 1.00 93.62 82 GLY A N 1
ATOM 615 C CA . GLY A 1 82 ? -12.534 -12.540 9.204 1.00 93.62 82 GLY A CA 1
ATOM 616 C C . GLY A 1 82 ? -11.352 -11.801 9.844 1.00 93.62 82 GLY A C 1
ATOM 617 O O . GLY A 1 82 ? -10.867 -12.245 10.881 1.00 93.62 82 GLY A O 1
ATOM 618 N N . GLN A 1 83 ? -10.916 -10.669 9.287 1.00 95.56 83 GLN A N 1
ATOM 619 C CA . GLN A 1 83 ? -9.875 -9.815 9.856 1.00 95.56 83 GLN A CA 1
ATOM 620 C C . GLN A 1 83 ? -10.492 -8.722 10.729 1.00 95.56 83 GLN A C 1
ATOM 622 O O . GLN A 1 83 ? -11.397 -8.007 10.298 1.00 95.56 83 GLN A O 1
ATOM 627 N N . GLN A 1 84 ? -9.987 -8.564 11.955 1.00 95.44 84 GLN A N 1
ATOM 628 C CA . GLN A 1 84 ? -10.294 -7.388 12.770 1.00 95.44 84 GLN A CA 1
ATOM 629 C C . GLN A 1 84 ? -9.408 -6.233 12.328 1.00 95.44 84 GLN A C 1
ATOM 631 O O . GLN A 1 84 ? -8.184 -6.334 12.392 1.00 95.44 84 GLN A O 1
ATOM 636 N N . ILE A 1 85 ? -10.030 -5.140 11.904 1.00 96.75 85 ILE A N 1
ATOM 637 C CA . ILE A 1 85 ? -9.341 -3.942 11.438 1.00 96.75 85 ILE A CA 1
ATOM 638 C C . ILE A 1 85 ? -9.747 -2.794 12.343 1.00 96.75 85 ILE A C 1
ATOM 640 O O . ILE A 1 85 ? -10.936 -2.498 12.511 1.00 96.75 85 ILE A O 1
ATOM 644 N N . ARG A 1 86 ? -8.750 -2.162 12.958 1.00 96.69 86 ARG A N 1
ATOM 645 C CA . ARG A 1 86 ? -8.967 -1.040 13.863 1.00 96.69 86 ARG A CA 1
ATOM 646 C C . ARG A 1 86 ? -9.366 0.196 13.068 1.00 96.69 86 ARG A C 1
ATOM 648 O O . ARG A 1 86 ? -8.867 0.428 11.974 1.00 96.69 86 ARG A O 1
ATOM 655 N N . LEU A 1 87 ? -10.244 1.003 13.651 1.00 96.62 87 LEU A N 1
ATOM 656 C CA . LEU A 1 87 ? -10.600 2.319 13.143 1.00 96.62 87 LEU A CA 1
ATOM 657 C C . LEU A 1 87 ? -9.821 3.388 13.904 1.00 96.62 87 LEU A C 1
ATOM 659 O O . LEU A 1 87 ? -9.721 3.355 15.138 1.00 96.62 87 LEU A O 1
ATOM 663 N N . THR A 1 88 ? -9.307 4.369 13.180 1.00 96.12 88 THR A N 1
ATOM 664 C CA . THR A 1 88 ? -8.872 5.636 13.764 1.00 96.12 88 THR A CA 1
ATOM 665 C C . THR A 1 88 ? -10.076 6.376 14.359 1.00 96.12 88 THR A C 1
ATOM 667 O O . THR A 1 88 ? -11.209 6.265 13.891 1.00 96.12 88 THR A O 1
ATOM 670 N N . ASN A 1 89 ? -9.843 7.159 15.414 1.00 93.44 89 ASN A N 1
ATOM 671 C CA . ASN A 1 89 ? -10.921 7.919 16.060 1.00 93.44 89 ASN A CA 1
ATOM 672 C C . ASN A 1 89 ? -11.284 9.210 15.312 1.00 93.44 89 ASN A C 1
ATOM 674 O O . ASN A 1 89 ? -12.359 9.752 15.545 1.00 93.44 89 ASN A O 1
ATOM 678 N N . ALA A 1 90 ? -10.375 9.733 14.485 1.00 95.19 90 ALA A N 1
ATOM 679 C CA . ALA A 1 90 ? -10.546 11.035 13.850 1.00 95.19 90 ALA A CA 1
ATOM 680 C C . ALA A 1 90 ? -11.385 10.969 12.566 1.00 95.19 90 ALA A C 1
ATOM 682 O O . ALA A 1 90 ? -12.181 11.866 12.312 1.00 95.19 90 ALA A O 1
ATOM 683 N N . ASP A 1 91 ? -11.204 9.920 11.764 1.00 96.44 91 ASP A N 1
ATOM 684 C CA . ASP A 1 91 ? -11.794 9.799 10.425 1.00 96.44 91 ASP A CA 1
ATOM 685 C C . ASP A 1 91 ? -12.319 8.392 10.100 1.00 96.44 91 ASP A C 1
ATOM 687 O O . ASP A 1 91 ? -12.789 8.152 8.990 1.00 96.44 91 ASP A O 1
ATOM 691 N N . ASN A 1 92 ? -12.284 7.463 11.060 1.00 97.31 92 ASN A N 1
ATOM 692 C CA . ASN A 1 92 ? -12.723 6.074 10.895 1.00 97.31 92 ASN A CA 1
ATOM 693 C C . ASN A 1 92 ? -11.981 5.291 9.797 1.00 97.31 92 ASN A C 1
ATOM 695 O O . ASN A 1 92 ? -12.457 4.248 9.350 1.00 97.31 92 ASN A O 1
ATOM 699 N N . TYR A 1 93 ? -10.820 5.774 9.362 1.00 98.00 93 TYR A N 1
ATOM 700 C CA . TYR A 1 93 ? -9.971 5.064 8.417 1.00 98.00 93 TYR A CA 1
ATOM 701 C C . TYR A 1 93 ? -9.273 3.869 9.092 1.00 98.00 93 TYR A C 1
ATOM 703 O O . TYR A 1 93 ? -9.198 3.802 10.327 1.00 98.00 93 TYR A O 1
ATOM 711 N N . PRO A 1 94 ? -8.777 2.897 8.306 1.00 97.88 94 PRO A N 1
ATOM 712 C CA . PRO A 1 94 ? -8.101 1.724 8.846 1.00 97.88 94 PRO A CA 1
ATOM 713 C C . PRO A 1 94 ? -6.823 2.079 9.608 1.00 97.88 94 PRO A C 1
ATOM 715 O O . PRO A 1 94 ? -6.034 2.921 9.185 1.00 97.88 94 PRO A O 1
ATOM 718 N N . TRP A 1 95 ? -6.582 1.380 10.706 1.00 96.81 95 TRP A N 1
ATOM 719 C CA . TRP A 1 95 ? -5.297 1.322 11.388 1.00 96.81 95 TRP A CA 1
ATOM 720 C C . TRP A 1 95 ? -4.848 -0.139 11.369 1.00 96.81 95 TRP A C 1
ATOM 722 O O . TRP A 1 95 ? -5.571 -1.013 11.861 1.00 96.81 95 TRP A O 1
ATOM 732 N N . PHE A 1 96 ? -3.702 -0.402 10.750 1.00 96.31 96 PHE A N 1
ATOM 733 C CA . PHE A 1 96 ? -3.187 -1.749 10.523 1.00 96.31 96 PHE A CA 1
ATOM 734 C C . PHE A 1 96 ? -2.304 -2.207 11.674 1.00 96.31 96 PHE A C 1
ATOM 736 O O . PHE A 1 96 ? -1.746 -1.396 12.408 1.00 96.31 96 PHE A O 1
ATOM 743 N N . ASP A 1 97 ? -2.190 -3.520 11.835 1.00 94.56 97 ASP A N 1
ATOM 744 C CA . ASP A 1 97 ? -1.238 -4.103 12.768 1.00 94.56 97 ASP A CA 1
ATOM 745 C C . ASP A 1 97 ? 0.209 -3.708 12.405 1.00 94.56 97 ASP A C 1
ATOM 747 O O . ASP A 1 97 ? 0.512 -3.365 11.264 1.00 94.56 97 ASP A O 1
ATOM 751 N N . VAL A 1 98 ? 1.110 -3.748 13.382 1.00 92.44 98 VAL A N 1
ATOM 752 C CA . VAL A 1 98 ? 2.539 -3.467 13.179 1.00 92.44 98 VAL A CA 1
ATOM 753 C C . VAL A 1 98 ? 3.325 -4.722 12.797 1.00 92.44 98 VAL A C 1
ATOM 755 O O . VAL A 1 98 ? 4.508 -4.638 12.488 1.00 92.44 98 VAL A O 1
ATOM 758 N N . PHE A 1 99 ? 2.695 -5.899 12.847 1.00 91.44 99 PHE A N 1
ATOM 759 C CA . PHE A 1 99 ? 3.273 -7.148 12.373 1.00 91.44 99 PHE A CA 1
ATOM 760 C C . PHE A 1 99 ? 2.968 -7.335 10.876 1.00 91.44 99 PHE A C 1
ATOM 762 O O . PHE A 1 99 ? 1.795 -7.499 10.517 1.00 91.44 99 PHE A O 1
ATOM 769 N N . PRO A 1 100 ? 3.990 -7.409 9.999 1.00 90.31 100 PRO A N 1
ATOM 770 C CA . PRO A 1 100 ? 3.805 -7.369 8.546 1.00 90.31 100 PRO A CA 1
ATOM 771 C C . PRO A 1 100 ? 2.796 -8.380 7.992 1.00 90.31 100 PRO A C 1
ATOM 773 O O . PRO A 1 100 ? 1.912 -8.021 7.220 1.00 90.31 100 PRO A O 1
ATOM 776 N N . ASN A 1 101 ? 2.849 -9.641 8.436 1.00 92.50 101 ASN A N 1
ATOM 777 C CA . ASN A 1 101 ? 1.945 -10.689 7.941 1.00 92.50 101 ASN A CA 1
ATOM 778 C C . ASN A 1 101 ? 0.476 -10.452 8.329 1.00 92.50 101 ASN A C 1
ATOM 780 O O . ASN A 1 101 ? -0.442 -10.762 7.560 1.00 92.50 101 ASN A O 1
ATOM 784 N N . GLN A 1 102 ? 0.241 -9.907 9.523 1.00 94.19 102 GLN A N 1
ATOM 785 C CA . GLN A 1 102 ? -1.103 -9.604 10.002 1.00 94.19 102 GLN A CA 1
ATOM 786 C C . GLN A 1 102 ? -1.651 -8.355 9.310 1.00 94.19 102 GLN A C 1
ATOM 788 O O . GLN A 1 102 ? -2.776 -8.377 8.810 1.00 94.19 102 GLN A O 1
ATOM 793 N N . ALA A 1 103 ? -0.827 -7.315 9.190 1.00 95.81 103 ALA A N 1
ATOM 794 C CA . ALA A 1 103 ? -1.148 -6.101 8.454 1.00 95.81 103 ALA A CA 1
ATOM 795 C C . ALA A 1 103 ? -1.454 -6.382 6.979 1.00 95.81 103 ALA A C 1
ATOM 797 O O . ALA A 1 103 ? -2.449 -5.893 6.453 1.00 95.81 103 ALA A O 1
ATOM 798 N N . LEU A 1 104 ? -0.664 -7.239 6.329 1.00 95.81 104 LEU A N 1
ATOM 799 C CA . LEU A 1 104 ? -0.889 -7.658 4.949 1.00 95.81 104 LEU A CA 1
ATOM 800 C C . LEU A 1 104 ? -2.220 -8.405 4.789 1.00 95.81 104 LEU A C 1
ATOM 802 O O . LEU A 1 104 ? -2.941 -8.188 3.816 1.00 95.81 104 LEU A O 1
ATOM 806 N N . SER A 1 105 ? -2.570 -9.264 5.750 1.00 96.44 105 SER A N 1
ATOM 807 C CA . SER A 1 105 ? -3.854 -9.977 5.751 1.00 96.44 105 SER A CA 1
ATOM 808 C C . SER A 1 105 ? -5.034 -9.010 5.907 1.00 96.44 105 SER A C 1
ATOM 810 O O . SER A 1 105 ? -6.018 -9.116 5.177 1.00 96.44 105 SER A O 1
ATOM 812 N N . GLN A 1 106 ? -4.919 -8.026 6.804 1.00 96.81 106 GLN A N 1
ATOM 813 C CA . GLN A 1 106 ? -5.900 -6.948 6.970 1.00 96.81 106 GLN A CA 1
ATOM 814 C C . GLN A 1 106 ? -6.005 -6.068 5.717 1.00 96.81 106 GLN A C 1
ATOM 816 O O . GLN A 1 106 ? -7.107 -5.729 5.293 1.00 96.81 106 GLN A O 1
ATOM 821 N N . PHE A 1 107 ? -4.877 -5.718 5.098 1.00 97.62 107 PHE A N 1
ATOM 822 C CA . PHE A 1 107 ? -4.829 -4.933 3.867 1.00 97.62 107 PHE A CA 1
ATOM 823 C C . PHE A 1 107 ? -5.546 -5.654 2.725 1.00 97.62 107 PHE A C 1
ATOM 825 O O . PHE A 1 107 ? -6.423 -5.070 2.090 1.00 97.62 107 PHE A O 1
ATOM 832 N N . LYS A 1 108 ? -5.246 -6.941 2.510 1.00 97.06 108 LYS A N 1
ATOM 833 C CA . LYS A 1 108 ? -5.873 -7.764 1.463 1.00 97.06 108 LYS A CA 1
ATOM 834 C C . LYS A 1 108 ? -7.371 -7.995 1.684 1.00 97.06 108 LYS A C 1
ATOM 836 O O . LYS A 1 108 ? -8.085 -8.218 0.712 1.00 97.06 108 LYS A O 1
ATOM 841 N N . ALA A 1 109 ? -7.859 -7.896 2.922 1.00 97.31 109 ALA A N 1
ATOM 842 C CA . ALA A 1 109 ? -9.295 -7.909 3.222 1.00 97.31 109 ALA A CA 1
ATOM 843 C C . ALA A 1 109 ? -10.017 -6.612 2.799 1.00 97.31 109 ALA A C 1
ATOM 845 O O . ALA A 1 109 ? -11.240 -6.594 2.679 1.00 97.31 109 ALA A O 1
ATOM 846 N N . LEU A 1 110 ? -9.285 -5.513 2.590 1.00 97.06 110 LEU A N 1
ATOM 847 C CA . LEU A 1 110 ? -9.849 -4.220 2.187 1.00 97.06 110 LEU A CA 1
ATOM 848 C C . LEU A 1 110 ? -9.602 -3.893 0.721 1.00 97.06 110 LEU A C 1
ATOM 850 O O . LEU A 1 110 ? -10.476 -3.338 0.060 1.00 97.06 110 LEU A O 1
ATOM 854 N N . VAL A 1 111 ? -8.395 -4.178 0.237 1.00 97.31 111 VAL A N 1
ATOM 855 C CA . VAL A 1 111 ? -7.880 -3.672 -1.032 1.00 97.31 111 VAL A CA 1
ATOM 856 C C . VAL A 1 111 ? -7.502 -4.843 -1.928 1.00 97.31 111 VAL A C 1
ATOM 858 O O . VAL A 1 111 ? -6.634 -5.648 -1.600 1.00 97.31 111 VAL A O 1
ATOM 861 N N . ASN A 1 112 ? -8.115 -4.903 -3.109 1.00 94.69 112 ASN A N 1
ATOM 862 C CA . ASN A 1 112 ? -7.804 -5.913 -4.118 1.00 94.69 112 ASN A CA 1
ATOM 863 C C . ASN A 1 112 ? -6.615 -5.479 -4.994 1.00 94.69 112 ASN A C 1
ATOM 865 O O . ASN A 1 112 ? -6.781 -5.175 -6.177 1.00 94.69 112 ASN A O 1
ATOM 869 N N . VAL A 1 113 ? -5.427 -5.398 -4.394 1.00 94.88 113 VAL A N 1
ATOM 870 C CA . VAL A 1 113 ? -4.160 -5.130 -5.091 1.00 94.88 113 VAL A CA 1
ATOM 871 C C . VAL A 1 113 ? -3.184 -6.266 -4.807 1.00 94.88 113 VAL A C 1
ATOM 873 O O . VAL A 1 113 ? -3.074 -6.745 -3.678 1.00 94.88 113 VAL A O 1
ATOM 876 N N . ASP A 1 114 ? -2.472 -6.685 -5.850 1.00 93.62 114 ASP A N 1
ATOM 877 C CA . ASP A 1 114 ? -1.425 -7.695 -5.761 1.00 93.62 114 ASP A CA 1
ATOM 878 C C . ASP A 1 114 ? -0.154 -7.086 -5.153 1.00 93.62 114 ASP A C 1
ATOM 880 O O . ASP A 1 114 ? 0.590 -6.368 -5.823 1.00 93.62 114 ASP A O 1
ATOM 884 N N . VAL A 1 115 ? 0.035 -7.330 -3.856 1.00 95.12 115 VAL A N 1
ATOM 885 C CA . VAL A 1 115 ? 1.231 -6.961 -3.094 1.00 95.12 115 VAL A CA 1
ATOM 886 C C . VAL A 1 115 ? 1.726 -8.154 -2.280 1.00 95.12 115 VAL A C 1
ATOM 888 O O . VAL A 1 115 ? 0.931 -8.972 -1.786 1.00 95.12 115 VAL A O 1
ATOM 891 N N . SER A 1 116 ? 3.037 -8.216 -2.094 1.00 93.38 116 SER A N 1
ATOM 892 C CA . SER A 1 116 ? 3.726 -9.261 -1.335 1.00 93.38 116 SER A CA 1
ATOM 893 C C . SER A 1 116 ? 4.485 -8.677 -0.148 1.00 93.38 116 SER A C 1
ATOM 895 O O . SER A 1 116 ? 4.875 -7.514 -0.206 1.00 93.38 116 SER A O 1
ATOM 897 N N . PRO A 1 117 ? 4.713 -9.445 0.929 1.00 90.75 117 PRO A N 1
ATOM 898 C CA . PRO A 1 117 ? 5.671 -9.032 1.947 1.00 90.75 117 PRO A CA 1
ATOM 899 C C . PRO A 1 117 ? 7.094 -9.074 1.370 1.00 90.75 117 PRO A C 1
ATOM 901 O O . PRO A 1 117 ? 7.324 -9.609 0.284 1.00 90.75 117 PRO A O 1
ATOM 904 N N . LEU A 1 118 ? 8.054 -8.550 2.122 1.00 87.19 118 LEU A N 1
ATOM 905 C CA . LEU A 1 118 ? 9.471 -8.756 1.837 1.00 87.19 118 LEU A CA 1
ATOM 906 C C . LEU A 1 118 ? 9.861 -10.238 1.921 1.00 87.19 118 LEU A C 1
ATOM 908 O O . LEU A 1 118 ? 9.213 -11.020 2.623 1.00 87.19 118 LEU A O 1
ATOM 912 N N . ASN A 1 119 ? 10.927 -10.619 1.214 1.00 82.69 119 ASN A N 1
ATOM 913 C CA . ASN A 1 119 ? 11.487 -11.967 1.308 1.00 82.69 119 ASN A CA 1
ATOM 914 C C . ASN A 1 119 ? 12.271 -12.175 2.627 1.00 82.69 119 ASN A C 1
ATOM 916 O O . ASN A 1 119 ? 12.419 -11.253 3.431 1.00 82.69 119 ASN A O 1
ATOM 920 N N . ASP A 1 120 ? 12.786 -13.390 2.850 1.00 80.56 120 ASP A N 1
ATOM 921 C CA . ASP A 1 120 ? 13.528 -13.747 4.076 1.00 80.56 120 ASP A CA 1
ATOM 922 C C . ASP A 1 120 ? 14.816 -12.923 4.277 1.00 80.56 120 ASP A C 1
ATOM 924 O O . ASP A 1 120 ? 15.285 -12.773 5.406 1.00 80.56 120 ASP A O 1
ATOM 928 N N . ASP A 1 121 ? 15.355 -12.358 3.195 1.00 77.25 121 ASP A N 1
ATOM 929 C CA . ASP A 1 121 ? 16.524 -11.477 3.198 1.00 77.25 121 ASP A CA 1
ATOM 930 C C . ASP A 1 121 ? 16.138 -9.991 3.347 1.00 77.25 121 ASP A C 1
ATOM 932 O O . ASP A 1 121 ? 16.999 -9.123 3.244 1.00 77.25 121 ASP A O 1
ATOM 936 N N . LEU A 1 122 ? 14.859 -9.682 3.606 1.00 75.19 122 LEU A N 1
ATOM 937 C CA . LEU A 1 122 ? 14.287 -8.330 3.700 1.00 75.19 122 LEU A CA 1
ATOM 938 C C . LEU A 1 122 ? 14.352 -7.520 2.394 1.00 75.19 122 LEU A C 1
ATOM 940 O O . LEU A 1 122 ? 14.280 -6.291 2.404 1.00 75.19 122 LEU A O 1
ATOM 944 N N . HIS A 1 123 ? 14.444 -8.203 1.255 1.00 78.81 123 HIS A N 1
ATOM 945 C CA . HIS A 1 123 ? 14.447 -7.594 -0.068 1.00 78.81 123 HIS A CA 1
ATOM 946 C C . HIS A 1 123 ? 13.049 -7.624 -0.691 1.00 78.81 123 HIS A C 1
ATOM 948 O O . HIS A 1 123 ? 12.320 -8.620 -0.627 1.00 78.81 123 HIS A O 1
ATOM 954 N N . GLY A 1 124 ? 12.677 -6.514 -1.329 1.00 79.00 124 GLY A N 1
ATOM 955 C CA . GLY A 1 124 ? 11.434 -6.413 -2.080 1.00 79.00 124 GLY A CA 1
ATOM 956 C C . GLY A 1 124 ? 11.637 -6.934 -3.494 1.00 79.00 124 GLY A C 1
ATOM 957 O O . GLY A 1 124 ? 11.985 -6.157 -4.375 1.00 79.00 124 GLY A O 1
ATOM 958 N N . GLU A 1 125 ? 11.478 -8.237 -3.720 1.00 80.75 125 GLU A N 1
ATOM 959 C CA . GLU A 1 125 ? 11.712 -8.859 -5.035 1.00 80.75 125 GLU A CA 1
ATOM 960 C C . GLU A 1 125 ? 10.469 -8.896 -5.933 1.00 80.75 125 GLU A C 1
ATOM 962 O O . GLU A 1 125 ? 10.583 -9.129 -7.140 1.00 80.75 125 GLU A O 1
ATOM 967 N N . ASP A 1 126 ? 9.291 -8.629 -5.369 1.00 87.88 126 ASP A N 1
ATOM 968 C CA . ASP A 1 126 ? 8.031 -8.641 -6.096 1.00 87.88 126 ASP A CA 1
ATOM 969 C C . ASP A 1 126 ? 7.745 -7.314 -6.809 1.00 87.88 126 ASP A C 1
ATOM 971 O O . ASP A 1 126 ? 8.372 -6.275 -6.577 1.00 87.88 126 ASP A O 1
ATOM 975 N N . LYS A 1 127 ? 6.753 -7.346 -7.711 1.00 89.44 127 LYS A N 1
ATOM 976 C CA . LYS A 1 127 ? 6.330 -6.164 -8.483 1.00 89.44 127 LYS A CA 1
ATOM 977 C C . LYS A 1 127 ? 5.915 -5.003 -7.589 1.00 89.44 127 LYS A C 1
ATOM 979 O O . LYS A 1 127 ? 6.204 -3.859 -7.931 1.00 89.44 127 LYS A O 1
ATOM 984 N N . LEU A 1 128 ? 5.209 -5.315 -6.505 1.00 94.38 128 LEU A N 1
ATOM 985 C CA . LEU A 1 128 ? 4.854 -4.403 -5.433 1.00 94.38 128 LEU A CA 1
ATOM 986 C C . LEU A 1 128 ? 5.029 -5.140 -4.111 1.00 94.38 128 LEU A C 1
ATOM 988 O O . LEU A 1 128 ? 4.479 -6.222 -3.904 1.00 94.38 128 LEU A O 1
ATOM 992 N N . ASN A 1 129 ? 5.776 -4.514 -3.223 1.00 93.69 129 ASN A N 1
ATOM 993 C CA . ASN A 1 129 ? 6.100 -5.016 -1.905 1.00 93.69 129 ASN A CA 1
ATOM 994 C C . ASN A 1 129 ? 5.318 -4.205 -0.875 1.00 93.69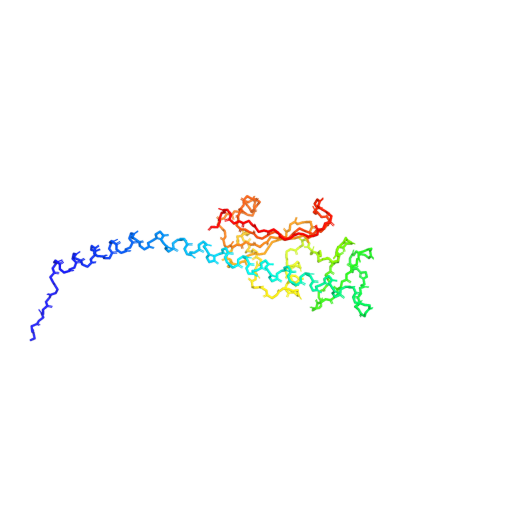 129 ASN A C 1
ATOM 996 O O . ASN A 1 129 ? 5.025 -3.035 -1.113 1.00 93.69 129 ASN A O 1
ATOM 1000 N N . PHE A 1 130 ? 4.964 -4.828 0.238 1.00 94.12 130 PHE A N 1
ATOM 1001 C CA . PHE A 1 130 ? 4.192 -4.262 1.331 1.00 94.12 130 PHE A CA 1
ATOM 1002 C C . PHE A 1 130 ? 4.998 -4.379 2.616 1.00 94.12 130 PHE A C 1
ATOM 1004 O O . PHE A 1 130 ? 5.472 -5.463 2.955 1.00 94.12 130 PHE A O 1
ATOM 1011 N N . GLU A 1 131 ? 5.086 -3.279 3.351 1.00 91.81 131 GLU A N 1
ATOM 1012 C CA . GLU A 1 131 ? 5.787 -3.222 4.626 1.00 91.81 131 GLU A CA 1
ATOM 1013 C C . GLU A 1 131 ? 5.068 -2.292 5.601 1.00 91.81 131 GLU A C 1
ATOM 1015 O O . GLU A 1 131 ? 4.493 -1.293 5.187 1.00 91.81 131 GLU A O 1
ATOM 1020 N N . THR A 1 132 ? 5.099 -2.579 6.897 1.00 92.38 132 THR A N 1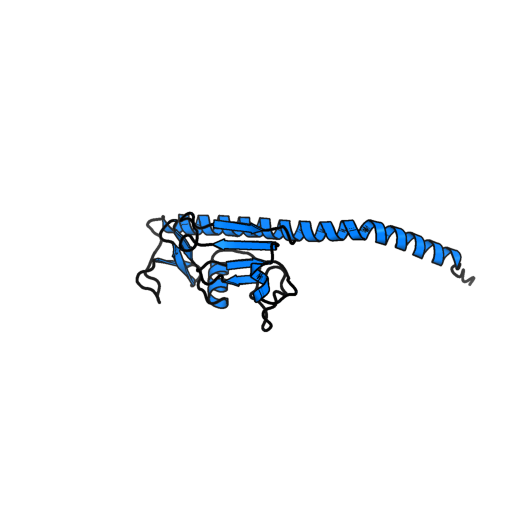
ATOM 1021 C CA . THR A 1 132 ? 4.429 -1.750 7.916 1.00 92.38 132 THR A CA 1
ATOM 1022 C C . THR A 1 132 ? 5.315 -0.610 8.416 1.00 92.38 132 THR A C 1
ATOM 1024 O O . THR A 1 132 ? 6.534 -0.738 8.427 1.00 92.38 132 THR A O 1
ATOM 1027 N N . ASP A 1 133 ? 4.722 0.498 8.875 1.00 87.12 133 ASP A N 1
ATOM 1028 C CA . ASP A 1 133 ? 5.473 1.674 9.361 1.00 87.12 133 ASP A CA 1
ATOM 1029 C C . ASP A 1 133 ? 5.541 1.815 10.898 1.00 87.12 133 ASP A C 1
ATOM 1031 O O . ASP A 1 133 ? 5.868 2.884 11.402 1.00 87.12 133 ASP A O 1
ATOM 1035 N N . TYR A 1 134 ? 5.231 0.755 11.656 1.00 86.19 134 TYR A N 1
ATOM 1036 C CA . TYR A 1 134 ? 5.102 0.728 13.131 1.00 86.19 134 TYR A CA 1
ATOM 1037 C C . TYR A 1 134 ? 4.072 1.691 13.756 1.00 86.19 134 TYR A C 1
ATOM 1039 O O . TYR A 1 134 ? 3.732 1.542 14.932 1.00 86.19 134 TYR A O 1
ATOM 1047 N N . ASP A 1 135 ? 3.511 2.615 12.985 1.00 92.12 135 ASP A N 1
ATOM 1048 C CA . ASP A 1 135 ? 2.531 3.614 13.408 1.00 92.12 135 ASP A CA 1
ATOM 1049 C C . ASP A 1 135 ? 1.095 3.246 12.977 1.00 92.12 135 ASP A C 1
ATOM 1051 O O . ASP A 1 135 ? 0.142 4.019 13.155 1.00 92.12 135 ASP A O 1
ATOM 1055 N N . GLY A 1 136 ? 0.937 2.020 12.468 1.00 93.44 136 GLY A N 1
ATOM 1056 C CA . GLY A 1 136 ? -0.291 1.417 11.939 1.00 93.44 136 GLY A CA 1
ATOM 1057 C C . GLY A 1 136 ? -0.639 1.843 10.519 1.00 93.44 136 GLY A C 1
ATOM 1058 O O . GLY A 1 136 ? -1.777 1.668 10.069 1.00 93.44 136 GLY A O 1
ATOM 1059 N N . GLY A 1 137 ? 0.325 2.449 9.843 1.00 96.19 137 GLY A N 1
ATOM 1060 C CA . GLY A 1 137 ? 0.374 2.648 8.414 1.00 96.19 137 GLY A CA 1
ATOM 1061 C C . GLY A 1 137 ? 1.223 1.585 7.722 1.00 96.19 137 GLY A C 1
ATOM 1062 O O . GLY A 1 137 ? 1.573 0.546 8.290 1.00 96.19 137 GLY A O 1
ATOM 1063 N N . PHE A 1 138 ? 1.524 1.839 6.454 1.00 95.56 138 PHE A N 1
ATOM 1064 C CA . PHE A 1 138 ? 2.326 0.938 5.632 1.00 95.56 138 PHE A CA 1
ATOM 1065 C C . PHE A 1 138 ? 2.935 1.654 4.428 1.00 95.56 138 PHE A C 1
ATOM 1067 O O . PHE A 1 138 ? 2.449 2.692 3.968 1.00 95.56 138 PHE A O 1
ATOM 1074 N N . TRP A 1 139 ? 3.952 1.023 3.863 1.00 94.94 139 TRP A N 1
ATOM 1075 C CA . TRP A 1 139 ? 4.619 1.371 2.625 1.00 94.94 139 TRP A CA 1
ATOM 1076 C C . TRP A 1 139 ? 4.271 0.353 1.540 1.00 94.94 139 TRP A C 1
ATOM 1078 O O . TRP A 1 139 ? 4.241 -0.851 1.796 1.00 94.94 139 TRP A O 1
ATOM 1088 N N . ILE A 1 140 ? 4.045 0.835 0.317 1.00 95.31 140 ILE A N 1
ATOM 1089 C CA . ILE A 1 140 ? 4.027 -0.001 -0.887 1.00 95.31 140 ILE A CA 1
ATOM 1090 C C . ILE A 1 140 ? 5.031 0.544 -1.890 1.00 95.31 140 ILE A C 1
ATOM 1092 O O . ILE A 1 140 ? 4.970 1.716 -2.251 1.00 95.31 140 ILE A O 1
ATOM 1096 N N . PHE A 1 141 ? 5.934 -0.297 -2.373 1.00 93.94 141 PHE A N 1
ATOM 1097 C CA . PHE A 1 141 ? 7.028 0.115 -3.253 1.00 93.94 141 PHE A CA 1
ATOM 1098 C C . PHE A 1 141 ? 7.350 -0.987 -4.270 1.00 93.94 141 PHE A C 1
ATOM 1100 O O . PHE A 1 141 ? 7.094 -2.164 -4.005 1.00 93.94 141 PHE A O 1
ATOM 1107 N N . PRO A 1 142 ? 7.864 -0.640 -5.462 1.00 92.50 142 PRO A N 1
ATOM 1108 C CA . PRO A 1 142 ? 8.254 -1.628 -6.456 1.00 92.50 142 PRO A CA 1
ATOM 1109 C C . PRO A 1 142 ? 9.515 -2.378 -6.019 1.00 92.50 142 PRO A C 1
ATOM 1111 O O . PRO A 1 142 ? 10.071 -2.120 -4.954 1.00 92.50 142 PRO A O 1
ATOM 1114 N N . GLN A 1 143 ? 9.984 -3.299 -6.859 1.00 88.00 143 GLN A N 1
ATOM 1115 C CA . GLN A 1 143 ? 11.230 -4.012 -6.605 1.00 88.00 143 GLN A CA 1
ATOM 1116 C C . GLN A 1 143 ? 12.405 -3.054 -6.340 1.00 88.00 143 GLN A C 1
ATOM 1118 O O . GLN A 1 143 ? 12.684 -2.164 -7.152 1.00 88.00 143 GLN A O 1
ATOM 1123 N N . PHE A 1 144 ? 13.111 -3.280 -5.232 1.00 80.50 144 PHE A N 1
ATOM 1124 C CA . PHE A 1 144 ? 14.256 -2.491 -4.780 1.00 80.50 144 PHE A CA 1
ATOM 1125 C C . PHE A 1 144 ? 15.404 -3.418 -4.360 1.00 80.50 144 PHE A C 1
ATOM 1127 O O . PHE A 1 144 ? 15.177 -4.468 -3.767 1.00 80.50 144 PHE A O 1
ATOM 1134 N N . TYR A 1 145 ? 16.636 -3.037 -4.704 1.00 75.38 145 TYR A N 1
ATOM 1135 C CA . TYR A 1 145 ? 17.848 -3.850 -4.517 1.00 75.38 145 TYR A CA 1
ATOM 1136 C C . TYR A 1 145 ? 18.738 -3.367 -3.356 1.00 75.38 145 TYR A C 1
ATOM 1138 O O . TYR A 1 145 ? 19.944 -3.613 -3.375 1.00 75.38 145 TYR A O 1
ATOM 1146 N N . GLY A 1 146 ? 18.173 -2.658 -2.380 1.00 72.81 146 GLY A N 1
ATOM 1147 C CA . GLY A 1 146 ? 18.864 -2.263 -1.149 1.00 72.81 146 GLY A CA 1
ATOM 1148 C C . GLY A 1 146 ? 18.221 -2.873 0.095 1.00 72.81 146 GLY A C 1
ATOM 1149 O O . GLY A 1 146 ? 17.200 -3.556 0.008 1.00 72.81 146 GLY A O 1
ATOM 1150 N N . ASP A 1 147 ? 18.843 -2.623 1.245 1.00 72.50 147 ASP A N 1
ATOM 1151 C CA . ASP A 1 147 ? 18.395 -3.121 2.551 1.00 72.50 147 ASP A CA 1
ATOM 1152 C C . ASP A 1 147 ? 17.125 -2.384 3.021 1.00 72.50 147 ASP A C 1
ATOM 1154 O O . ASP A 1 147 ? 16.852 -1.246 2.626 1.00 72.50 147 ASP A O 1
ATOM 1158 N N . TRP A 1 148 ? 16.376 -2.996 3.932 1.00 69.38 148 TRP A N 1
ATOM 1159 C CA . TRP A 1 148 ? 15.209 -2.424 4.593 1.00 69.38 148 TRP A CA 1
ATOM 1160 C C . TRP A 1 148 ? 15.487 -1.055 5.212 1.00 69.38 148 TRP A C 1
ATOM 1162 O O . TRP A 1 148 ? 14.654 -0.154 5.145 1.00 69.38 148 TRP A O 1
ATOM 1172 N N . SER A 1 149 ? 16.690 -0.859 5.762 1.00 75.81 149 SER A N 1
ATOM 1173 C CA . SER A 1 149 ? 17.101 0.427 6.336 1.00 75.81 149 SER A CA 1
ATOM 1174 C C . SER A 1 149 ? 17.164 1.571 5.320 1.00 75.81 149 SER A C 1
ATOM 1176 O O . SER A 1 149 ? 17.196 2.736 5.709 1.00 75.81 149 SER A O 1
ATOM 1178 N N . GLU A 1 150 ? 17.209 1.263 4.023 1.00 76.88 150 GLU A N 1
ATOM 1179 C CA . GLU A 1 150 ? 17.256 2.252 2.946 1.00 76.88 150 GLU A CA 1
ATOM 1180 C C . GLU A 1 150 ? 15.857 2.615 2.424 1.00 76.88 150 GLU A C 1
ATOM 1182 O O . GLU A 1 150 ? 15.718 3.606 1.700 1.00 76.88 150 GLU A O 1
ATOM 1187 N N . LEU A 1 151 ? 14.804 1.892 2.840 1.00 73.62 151 LEU A N 1
ATOM 1188 C CA . LEU A 1 151 ? 13.423 2.171 2.431 1.00 73.62 151 LEU A CA 1
ATOM 1189 C C . LEU A 1 151 ? 12.997 3.594 2.755 1.00 73.62 151 LEU A C 1
ATOM 1191 O O . LEU A 1 151 ? 12.321 4.211 1.938 1.00 73.62 151 LEU A O 1
ATOM 1195 N N . ASP A 1 152 ? 13.427 4.136 3.894 1.00 74.44 152 ASP A N 1
ATOM 1196 C CA . ASP A 1 152 ? 13.114 5.503 4.319 1.00 74.44 152 ASP A CA 1
ATOM 1197 C C . ASP A 1 152 ? 13.589 6.566 3.324 1.00 74.44 152 ASP A C 1
ATOM 1199 O O . ASP A 1 152 ? 12.989 7.642 3.231 1.00 74.44 152 ASP A O 1
ATOM 1203 N N . THR A 1 153 ? 14.638 6.250 2.562 1.00 83.38 153 THR A N 1
ATOM 1204 C CA . THR A 1 153 ? 15.218 7.135 1.549 1.00 83.38 153 THR A CA 1
ATOM 1205 C C . THR A 1 153 ? 14.671 6.910 0.145 1.00 83.38 153 THR A C 1
ATOM 1207 O O . THR A 1 153 ? 14.813 7.806 -0.680 1.00 83.38 153 THR A O 1
ATOM 1210 N N . LEU A 1 154 ? 14.013 5.778 -0.125 1.00 86.25 154 LEU A N 1
ATOM 1211 C CA . LEU A 1 154 ? 13.476 5.452 -1.445 1.00 86.25 154 LEU A CA 1
ATOM 1212 C C . LEU A 1 154 ? 12.247 6.314 -1.769 1.00 86.25 154 LEU A C 1
ATOM 1214 O O . LEU A 1 154 ? 11.172 6.127 -1.201 1.00 86.25 154 LEU A O 1
ATOM 1218 N N . ARG A 1 155 ? 12.359 7.214 -2.746 1.00 91.19 155 ARG A N 1
ATOM 1219 C CA . ARG A 1 155 ? 11.278 8.112 -3.191 1.00 91.19 155 ARG A CA 1
ATOM 1220 C C . ARG A 1 155 ? 10.501 7.538 -4.381 1.00 91.19 155 ARG A C 1
ATOM 1222 O O . ARG A 1 155 ? 10.183 8.246 -5.329 1.00 91.19 155 ARG A O 1
ATOM 1229 N N . CYS A 1 156 ? 10.216 6.239 -4.360 1.00 93.44 156 CYS A N 1
ATOM 1230 C CA . CYS A 1 156 ? 9.369 5.559 -5.345 1.00 93.44 156 CYS A CA 1
ATOM 1231 C C . CYS A 1 156 ? 8.403 4.625 -4.616 1.00 93.44 156 CYS A C 1
ATOM 1233 O O . CYS A 1 156 ? 8.595 3.410 -4.576 1.00 93.44 156 CYS A O 1
ATOM 1235 N N . ARG A 1 157 ? 7.409 5.200 -3.937 1.00 94.44 157 ARG A N 1
ATOM 1236 C CA . ARG A 1 157 ? 6.563 4.460 -2.995 1.00 94.44 157 ARG A CA 1
ATOM 1237 C C . ARG A 1 157 ? 5.255 5.170 -2.686 1.00 94.44 157 ARG A C 1
ATOM 1239 O O . ARG A 1 157 ? 5.118 6.382 -2.833 1.00 94.44 157 ARG A O 1
ATOM 1246 N N . ILE A 1 158 ? 4.307 4.392 -2.197 1.00 96.75 158 ILE A N 1
ATOM 1247 C CA . ILE A 1 158 ? 3.092 4.850 -1.539 1.00 96.75 158 ILE A CA 1
ATOM 1248 C C . ILE A 1 158 ? 3.320 4.739 -0.037 1.00 96.75 158 ILE A C 1
ATOM 1250 O O . ILE A 1 158 ? 3.805 3.710 0.431 1.00 96.75 158 ILE A O 1
ATOM 1254 N N . HIS A 1 159 ? 2.920 5.761 0.711 1.00 95.88 159 HIS A N 1
ATOM 1255 C CA . HIS A 1 159 ? 2.866 5.715 2.170 1.00 95.88 159 HIS A CA 1
ATOM 1256 C C . HIS A 1 159 ? 1.449 5.990 2.624 1.00 95.88 159 HIS A C 1
ATOM 1258 O O . HIS A 1 159 ? 0.881 7.036 2.306 1.00 95.88 159 HIS A O 1
ATOM 1264 N N . TYR A 1 160 ? 0.875 5.061 3.371 1.00 97.56 160 TYR A N 1
ATOM 1265 C CA . TYR A 1 160 ? -0.341 5.317 4.114 1.00 97.56 160 TYR A CA 1
ATOM 1266 C C . TYR A 1 160 ? 0.018 5.651 5.556 1.00 97.56 160 TYR A C 1
ATOM 1268 O O . TYR A 1 160 ? 0.559 4.805 6.257 1.00 97.56 160 TYR A O 1
ATOM 1276 N N . THR A 1 161 ? -0.320 6.857 6.005 1.00 97.38 161 THR A N 1
ATOM 1277 C CA . THR A 1 161 ? -0.154 7.295 7.393 1.00 97.38 161 THR A CA 1
ATOM 1278 C C . THR A 1 161 ? -1.531 7.443 8.039 1.00 97.38 161 THR A C 1
ATOM 1280 O O . THR A 1 161 ? -2.303 8.307 7.609 1.00 97.38 161 THR A O 1
ATOM 1283 N N . PRO A 1 162 ? -1.874 6.671 9.082 1.00 97.25 162 PRO A N 1
ATOM 1284 C CA . PRO A 1 162 ? -3.154 6.821 9.758 1.00 97.25 162 PRO A CA 1
ATOM 1285 C C . PRO A 1 162 ? -3.217 8.129 10.556 1.00 97.25 162 PRO A C 1
ATOM 1287 O O . PRO A 1 162 ? -2.201 8.698 10.967 1.00 97.25 162 PRO A O 1
ATOM 1290 N N . ALA A 1 163 ? -4.433 8.585 10.859 1.00 96.62 163 ALA A N 1
ATOM 1291 C CA . ALA A 1 163 ? -4.685 9.821 11.603 1.00 96.62 163 ALA A CA 1
ATOM 1292 C C . ALA A 1 163 ? -3.945 9.922 12.950 1.00 96.62 163 ALA A C 1
ATOM 1294 O O . ALA A 1 163 ? -3.666 11.022 13.417 1.00 96.62 163 ALA A O 1
ATOM 1295 N N . THR A 1 164 ? -3.615 8.790 13.580 1.00 93.38 164 THR A N 1
ATOM 1296 C CA . THR A 1 164 ? -2.871 8.737 14.848 1.00 93.38 164 THR A CA 1
ATOM 1297 C C . THR A 1 164 ? -1.419 9.193 14.732 1.00 93.38 164 THR A C 1
ATOM 1299 O O . THR A 1 164 ? -0.872 9.669 15.722 1.00 93.38 164 THR A O 1
ATOM 1302 N N . ALA A 1 165 ? -0.811 9.055 13.553 1.00 93.50 165 ALA A N 1
ATOM 1303 C CA . ALA A 1 165 ? 0.576 9.435 13.277 1.00 93.50 165 ALA A CA 1
ATOM 1304 C C . ALA A 1 165 ? 0.687 10.645 12.335 1.00 93.50 165 ALA A C 1
ATOM 1306 O O . ALA A 1 165 ? 1.730 11.291 12.226 1.00 93.50 165 ALA A O 1
ATOM 1307 N N . SER A 1 166 ? -0.413 11.006 11.678 1.00 93.12 166 SER A N 1
ATOM 1308 C CA . SER A 1 166 ? -0.485 12.161 10.796 1.00 93.12 166 SER A CA 1
ATOM 1309 C C . SER A 1 166 ? -0.536 13.480 11.569 1.00 93.12 166 SER A C 1
ATOM 1311 O O . SER A 1 166 ? -1.365 13.688 12.455 1.00 93.12 166 SER A O 1
ATOM 1313 N N . ARG A 1 167 ? 0.284 14.450 11.149 1.00 90.56 167 ARG A N 1
ATOM 1314 C CA . ARG A 1 167 ? 0.281 15.815 11.714 1.00 90.56 167 ARG A CA 1
ATOM 1315 C C . ARG A 1 167 ? -1.003 16.596 11.435 1.00 90.56 167 ARG A C 1
ATOM 1317 O O . ARG A 1 167 ? -1.250 17.605 12.086 1.00 90.56 167 ARG A O 1
ATOM 1324 N N . THR A 1 168 ? -1.792 16.165 10.453 1.00 91.00 168 THR A N 1
ATOM 1325 C CA . THR A 1 168 ? -3.059 16.822 10.099 1.00 91.00 168 THR A CA 1
ATOM 1326 C C . THR A 1 168 ? -4.223 16.367 10.976 1.00 91.00 168 THR A C 1
ATOM 1328 O O . THR A 1 168 ? -5.285 16.978 10.925 1.00 91.00 168 THR A O 1
ATOM 1331 N N . GLY A 1 169 ? -4.040 15.297 11.760 1.00 91.88 169 GLY A N 1
ATOM 1332 C CA . GLY A 1 169 ? -5.125 14.636 12.484 1.00 91.88 169 GLY A CA 1
ATOM 1333 C C . GLY A 1 169 ? -6.046 13.795 11.595 1.00 91.88 169 GLY A C 1
ATOM 1334 O O . GLY A 1 169 ? -7.030 13.266 12.097 1.00 91.88 169 GLY A O 1
ATOM 1335 N N . HIS A 1 170 ? -5.730 13.644 10.306 1.00 95.31 170 HIS A N 1
ATOM 1336 C CA . HIS A 1 170 ? -6.448 12.798 9.353 1.00 95.31 170 HIS A CA 1
ATOM 1337 C C . HIS A 1 170 ? -5.487 11.829 8.668 1.00 95.31 170 HIS A C 1
ATOM 1339 O O . HIS A 1 170 ? -4.303 12.126 8.504 1.00 95.31 170 HIS A O 1
ATOM 1345 N N . SER A 1 171 ? -5.993 10.670 8.277 1.00 97.50 171 SER A N 1
ATOM 1346 C CA . SER A 1 171 ? -5.251 9.640 7.567 1.00 97.50 171 SER A CA 1
ATOM 1347 C C . SER A 1 171 ? -4.960 10.107 6.145 1.00 97.50 171 SER A C 1
ATOM 1349 O O . SER A 1 171 ? -5.812 10.704 5.485 1.00 97.50 171 SER A O 1
ATOM 1351 N N . ILE A 1 172 ? -3.741 9.876 5.671 1.00 96.81 172 ILE A N 1
ATOM 1352 C CA . ILE A 1 172 ? -3.259 10.385 4.385 1.00 96.81 172 ILE A CA 1
ATOM 1353 C C . ILE A 1 172 ? -2.575 9.251 3.633 1.00 96.81 172 ILE A C 1
ATOM 1355 O O . ILE A 1 172 ? -1.808 8.494 4.218 1.00 96.81 172 ILE A O 1
ATOM 1359 N N . THR A 1 173 ? -2.823 9.171 2.324 1.00 97.31 173 THR A N 1
ATOM 1360 C CA . THR A 1 173 ? -2.043 8.327 1.412 1.00 97.31 173 THR A CA 1
ATOM 1361 C C . THR A 1 173 ? -1.192 9.218 0.508 1.00 97.31 173 THR A C 1
ATOM 1363 O O . THR A 1 173 ? -1.710 9.943 -0.349 1.00 97.31 173 THR A O 1
ATOM 1366 N N . THR A 1 174 ? 0.124 9.207 0.684 1.00 96.06 174 THR A N 1
ATOM 1367 C CA . THR A 1 174 ? 1.064 9.949 -0.166 1.00 96.06 174 THR A CA 1
ATOM 1368 C C . THR A 1 174 ? 1.650 9.036 -1.240 1.00 96.06 174 THR A C 1
ATOM 1370 O O . THR A 1 174 ? 1.616 7.812 -1.134 1.00 96.06 174 THR A O 1
ATOM 1373 N N . LEU A 1 175 ? 2.116 9.645 -2.329 1.00 96.88 175 LEU A N 1
ATOM 1374 C CA . LEU A 1 175 ? 2.813 8.964 -3.415 1.00 96.88 175 LEU A CA 1
ATOM 1375 C C . LEU A 1 175 ? 4.057 9.783 -3.749 1.00 96.88 175 LEU A C 1
ATOM 1377 O O . LEU A 1 175 ? 3.943 10.971 -4.051 1.00 96.88 175 LEU A O 1
ATOM 1381 N N . GLU A 1 176 ? 5.206 9.127 -3.689 1.00 95.62 176 GLU A N 1
ATOM 1382 C CA . GLU A 1 176 ? 6.530 9.648 -4.022 1.00 95.62 176 GLU A CA 1
ATOM 1383 C C . GLU A 1 176 ? 6.998 8.937 -5.293 1.00 95.62 176 GLU A C 1
ATOM 1385 O O . GLU A 1 176 ? 6.812 7.723 -5.429 1.00 95.62 176 GLU A O 1
ATOM 1390 N N . THR A 1 177 ? 7.530 9.693 -6.253 1.00 94.88 177 THR A N 1
ATOM 1391 C CA . THR A 1 177 ? 7.888 9.176 -7.588 1.00 94.88 177 THR A CA 1
ATOM 1392 C C . THR A 1 177 ? 9.237 9.681 -8.086 1.00 94.88 177 THR A C 1
ATOM 1394 O O . THR A 1 177 ? 9.546 9.520 -9.263 1.00 94.88 177 THR A O 1
ATOM 1397 N N . GLU A 1 178 ? 10.007 10.364 -7.241 1.00 91.12 178 GLU A N 1
ATOM 1398 C CA . GLU A 1 178 ? 11.284 10.968 -7.609 1.00 91.12 178 GLU A CA 1
ATOM 1399 C C . GLU A 1 178 ? 12.348 9.921 -7.991 1.00 91.12 178 GLU A C 1
ATOM 1401 O O . GLU A 1 178 ? 13.144 10.193 -8.887 1.00 91.12 178 GLU A O 1
ATOM 1406 N N . ASP A 1 179 ? 12.316 8.731 -7.375 1.00 87.75 179 ASP A N 1
ATOM 1407 C CA . ASP A 1 179 ? 13.291 7.643 -7.592 1.00 87.75 179 ASP A CA 1
ATOM 1408 C C . ASP A 1 179 ? 12.730 6.468 -8.424 1.00 87.75 179 ASP A C 1
ATOM 1410 O O . ASP A 1 179 ? 13.264 5.355 -8.387 1.00 87.75 179 ASP A O 1
ATOM 1414 N N . CYS A 1 180 ? 11.621 6.687 -9.139 1.00 87.69 180 CYS A N 1
ATOM 1415 C CA . CYS A 1 180 ? 11.072 5.715 -10.086 1.00 87.69 180 CYS A CA 1
ATOM 1416 C C . CYS A 1 180 ? 11.780 5.814 -11.454 1.00 87.69 180 CYS A C 1
ATOM 1418 O O . CYS A 1 180 ? 11.972 4.746 -12.071 1.00 87.69 180 CYS A O 1
#

pLDDT: mean 91.29, std 8.19, range [47.72, 98.44]

Sequence (180 aa):
MKNKGFTLIEMIVVIVILGVLAVTAAPKFMGLQSDARIATLQATKGAIESSFAMFSAKSEIPSTEIQPCDYHKQMRCMVIDGQQIRLTNADNYPWFDVFPNQALSQFKALVNVDVSPLNDDLHGEDKLNFETDYDGGFWIFPQFYGDWSELDTLRCRIHYTPATASRTGHSITTLETEDC

Foldseek 3Di:
DDPPDDDPVNVVVVVVVVVVVCVVVVVVVVVVVLVVLQVLQVVQLVQLVVLQLVQLVLVPPPPFDWAQDPVGRVFTWGAFPNQTFTADPQRGGTQADQDFVNRVVVSVSRGVDDEDAADPQQFQQAQWYWHHPSQSKIKIAGGDDDHPVCPVVAQAIWIWHALSRDPVSHIDIDGGSPND

InterPro domains:
  IPR012902 Prokaryotic N-terminal methylation site [PF07963] (1-25)
  IPR012902 Prokaryotic N-terminal methylation site [PS00409] (4-24)
  IPR012902 Prokaryotic N-terminal methylation site [TIGR02532] (4-25)
  IPR045584 Pilin-like [SSF54523] (6-113)

Organism: NCBI:txid696485

Secondary structure (DSSP, 8-state):
----PPPHHHHHHHHHHHHHHHHHHHHHHHHHHHHHHHHHHHHHHHHHHHHHHHHHHHHHSTTS-EEE-SS-TTSEEEEETTEEEEEPTTT--EE--SSHHHHHHHHHHH-----B---TTS-B-SSSEEEE-SSS-EEEE--B-S-GGGGGG--EEEEEE-TTT-TTSS-EEEEEETT-

Radius of gyration: 23.76 Å; chains: 1; bounding box: 57×44×80 Å